Protein AF-A0A3A4PG74-F1 (afdb_monomer)

Solvent-accessible surface area (backbone atoms only — not comparable to full-atom values): 7486 Å² total; per-residue (Å²): 135,56,74,66,58,55,52,50,50,52,52,51,54,52,53,68,66,26,65,67,53,48,50,51,50,58,73,69,52,56,37,49,62,54,17,47,55,47,57,77,36,48,68,58,51,46,64,48,57,80,76,57,60,36,60,64,51,17,54,51,48,69,74,35,56,69,53,49,57,48,18,60,75,50,43,52,65,68,57,51,49,54,32,46,71,76,36,52,70,54,52,53,50,24,59,76,54,35,61,75,77,82,42,61,76,52,50,59,55,53,52,53,49,52,53,56,73,70,55,73,92,76,81,69,77,76,89,79,131

Radius of gyration: 22.4 Å; Cα contacts (8 Å, |Δi|>4): 59; chains: 1; bounding box: 38×73×60 Å

Structure (mmCIF, N/CA/C/O backbone):
data_AF-A0A3A4PG74-F1
#
_entry.id   AF-A0A3A4PG74-F1
#
loop_
_atom_site.group_PDB
_atom_site.id
_atom_site.type_symbol
_atom_site.label_atom_id
_atom_site.label_alt_id
_atom_site.label_comp_id
_atom_site.label_asym_id
_atom_site.label_entity_id
_atom_site.label_seq_id
_atom_site.pdbx_PDB_ins_code
_atom_site.Cartn_x
_atom_site.Cartn_y
_atom_site.Cartn_z
_atom_site.occupancy
_atom_site.B_iso_or_equiv
_atom_site.auth_seq_id
_atom_site.auth_comp_id
_atom_site.auth_asym_id
_atom_site.auth_atom_id
_atom_site.pdbx_PDB_model_num
ATOM 1 N N . MET A 1 1 ? -27.774 -25.454 19.504 1.00 67.44 1 MET A N 1
ATOM 2 C CA . MET A 1 1 ? -26.299 -25.406 19.633 1.00 67.44 1 MET A CA 1
ATOM 3 C C . MET A 1 1 ? -25.922 -25.856 21.032 1.00 67.44 1 MET A C 1
ATOM 5 O O . MET A 1 1 ? -26.576 -25.416 21.970 1.00 67.44 1 MET A O 1
ATOM 9 N N . SER A 1 2 ? -24.939 -26.746 21.179 1.00 92.44 2 SER A N 1
ATOM 10 C CA . SER A 1 2 ? -24.518 -27.246 22.497 1.00 92.44 2 SER A CA 1
ATOM 11 C C . SER A 1 2 ? -23.582 -26.259 23.210 1.00 92.44 2 SER A C 1
ATOM 13 O O . SER A 1 2 ? -22.867 -25.488 22.567 1.00 92.44 2 SER A O 1
ATOM 15 N N . GLU A 1 3 ? -23.548 -26.297 24.546 1.00 90.12 3 GLU A N 1
ATOM 16 C CA . GLU A 1 3 ? -22.646 -25.465 25.364 1.00 90.12 3 GLU A CA 1
ATOM 17 C C . GLU A 1 3 ? -21.168 -25.673 24.983 1.00 90.12 3 GLU A C 1
ATOM 19 O O . GLU A 1 3 ? -20.375 -24.733 24.955 1.00 90.12 3 GLU A O 1
ATOM 24 N N . LEU A 1 4 ? -20.810 -26.902 24.599 1.00 89.50 4 LEU A N 1
ATOM 25 C CA . LEU A 1 4 ? -19.484 -27.255 24.098 1.00 89.50 4 LEU A CA 1
ATOM 26 C C . LEU A 1 4 ? -19.124 -26.484 22.817 1.00 89.50 4 LEU A C 1
ATOM 28 O O . LEU A 1 4 ? -18.044 -25.904 22.747 1.00 89.50 4 LEU A O 1
ATOM 32 N N . GLN A 1 5 ? -20.028 -26.419 21.831 1.00 89.75 5 GLN A N 1
ATOM 33 C CA . GLN A 1 5 ? -19.798 -25.655 20.596 1.00 89.75 5 GLN A CA 1
ATOM 34 C C . GLN A 1 5 ? -19.593 -24.166 20.877 1.00 89.75 5 GLN A C 1
ATOM 36 O O . GLN A 1 5 ? -18.701 -23.550 20.298 1.00 89.75 5 GLN A O 1
ATOM 41 N N . ARG A 1 6 ? -20.372 -23.591 21.801 1.00 91.50 6 ARG A N 1
ATOM 42 C CA . ARG A 1 6 ? -20.244 -22.176 22.169 1.00 91.50 6 ARG A CA 1
ATOM 43 C C . ARG A 1 6 ? -18.888 -21.879 22.812 1.00 91.50 6 ARG A C 1
ATOM 45 O O . ARG A 1 6 ? -18.240 -20.894 22.465 1.00 91.50 6 ARG A O 1
ATOM 52 N N . ARG A 1 7 ? -18.431 -22.749 23.718 1.00 91.44 7 ARG A N 1
ATOM 53 C CA . ARG A 1 7 ? -17.128 -22.620 24.391 1.00 91.44 7 ARG A CA 1
ATOM 54 C C . ARG A 1 7 ? -15.959 -22.809 23.425 1.00 91.44 7 ARG A C 1
ATOM 56 O O . ARG A 1 7 ? -15.015 -22.024 23.474 1.00 91.44 7 ARG A O 1
ATOM 63 N N . LEU A 1 8 ? -16.040 -23.789 22.525 1.00 88.12 8 LEU A N 1
ATOM 64 C CA . LEU A 1 8 ? -15.035 -24.003 21.480 1.00 88.12 8 LEU A CA 1
ATOM 65 C C . LEU A 1 8 ? -14.966 -22.815 20.514 1.00 88.12 8 LEU A C 1
ATOM 67 O O . LEU A 1 8 ? -13.874 -22.329 20.239 1.00 88.12 8 LEU A O 1
ATOM 71 N N . GLY A 1 9 ? -16.113 -22.290 20.076 1.00 90.19 9 GLY A N 1
ATOM 72 C CA . GLY A 1 9 ? -16.175 -21.092 19.236 1.00 90.19 9 GLY A CA 1
ATOM 73 C C . GLY A 1 9 ? -15.571 -19.862 19.918 1.00 90.19 9 GLY A C 1
ATOM 74 O O . GLY A 1 9 ? -14.793 -19.136 19.305 1.00 90.19 9 GLY A O 1
ATOM 75 N N . ALA A 1 10 ? -15.845 -19.660 21.210 1.00 88.38 10 ALA A N 1
ATOM 76 C CA . ALA A 1 10 ? -15.262 -18.560 21.978 1.00 88.38 10 ALA A CA 1
ATOM 77 C C . ALA A 1 10 ? -13.736 -18.691 22.141 1.00 88.38 10 ALA A C 1
ATOM 79 O O . ALA A 1 10 ? -13.019 -17.697 22.036 1.00 88.38 10 ALA A O 1
ATOM 80 N N . ILE A 1 11 ? -13.224 -19.902 22.385 1.00 88.81 11 ILE A N 1
ATOM 81 C CA . ILE A 1 11 ? -11.779 -20.155 22.493 1.00 88.81 11 ILE A CA 1
ATOM 82 C C . ILE A 1 11 ? -11.100 -19.964 21.132 1.00 88.81 11 ILE A C 1
ATOM 84 O O . ILE A 1 11 ? -10.091 -19.267 21.055 1.00 88.81 11 ILE A O 1
ATOM 88 N N . ALA A 1 12 ? -11.679 -20.495 20.054 1.00 86.00 12 ALA A N 1
ATOM 89 C CA . ALA A 1 12 ? -11.183 -20.301 18.693 1.00 86.00 12 ALA A CA 1
ATOM 90 C C . ALA A 1 12 ? -11.161 -18.817 18.300 1.00 86.00 12 ALA A C 1
ATOM 92 O O . ALA A 1 12 ? -10.142 -18.327 17.821 1.00 86.00 12 ALA A O 1
ATOM 93 N N . GLY A 1 13 ? -12.234 -18.073 18.587 1.00 77.81 13 GLY A N 1
ATOM 94 C CA . GLY A 1 13 ? -12.301 -16.633 18.335 1.00 77.81 13 GLY A CA 1
ATOM 95 C C . GLY A 1 13 ? -11.264 -15.834 19.132 1.00 77.81 13 GLY A C 1
ATOM 96 O O . GLY A 1 13 ? -10.666 -14.900 18.599 1.00 77.81 13 GLY A O 1
ATOM 97 N N . LYS A 1 14 ? -10.993 -16.218 20.387 1.00 84.81 14 LYS A N 1
ATOM 98 C CA . LYS A 1 14 ? -9.927 -15.610 21.203 1.00 84.81 14 LYS A CA 1
ATOM 99 C C . LYS A 1 14 ? -8.528 -15.929 20.677 1.00 84.81 14 LYS A C 1
ATOM 101 O O . LYS A 1 14 ? -7.667 -15.059 20.713 1.00 84.81 14 LYS A O 1
ATOM 106 N N . MET A 1 15 ? -8.297 -17.148 20.187 1.00 82.38 15 MET A N 1
ATOM 107 C CA . MET A 1 15 ? -7.018 -17.527 19.579 1.00 82.38 15 MET A CA 1
ATOM 108 C C . MET A 1 15 ? -6.797 -16.817 18.241 1.00 82.38 15 MET A C 1
ATOM 110 O O . MET A 1 15 ? -5.716 -16.285 18.026 1.00 82.38 15 MET A O 1
ATOM 114 N N . ALA A 1 16 ? -7.817 -16.727 17.383 1.00 80.06 16 ALA A N 1
ATOM 115 C CA . ALA A 1 16 ? -7.738 -16.012 16.107 1.00 80.06 16 ALA A CA 1
ATOM 116 C C . ALA A 1 16 ? -7.472 -14.508 16.289 1.00 80.06 16 ALA A C 1
ATOM 118 O O . ALA A 1 16 ? -6.732 -13.920 15.510 1.00 80.06 16 ALA A O 1
ATOM 119 N N . ASN A 1 17 ? -8.012 -13.904 17.354 1.00 79.00 17 ASN A N 1
ATOM 120 C CA . ASN A 1 17 ? -7.749 -12.511 17.733 1.00 79.00 17 ASN A CA 1
ATOM 121 C C . ASN A 1 17 ? -6.529 -12.339 18.656 1.00 79.00 17 ASN A C 1
ATOM 123 O O . ASN A 1 17 ? -6.319 -11.268 19.229 1.00 79.00 17 ASN A O 1
ATOM 127 N N . ASN A 1 18 ? -5.717 -13.382 18.842 1.00 85.69 18 ASN A N 1
ATOM 128 C CA . ASN A 1 18 ? -4.514 -13.273 19.646 1.00 85.69 18 ASN A CA 1
ATOM 129 C C . ASN A 1 18 ? -3.477 -12.429 18.891 1.00 85.69 18 ASN A C 1
ATOM 131 O O . ASN A 1 18 ? -2.992 -12.822 17.831 1.00 85.69 18 ASN A O 1
ATOM 135 N N . LYS A 1 19 ? -3.101 -11.284 19.470 1.00 77.00 19 LYS A N 1
ATOM 136 C CA . LYS A 1 19 ? -2.115 -10.355 1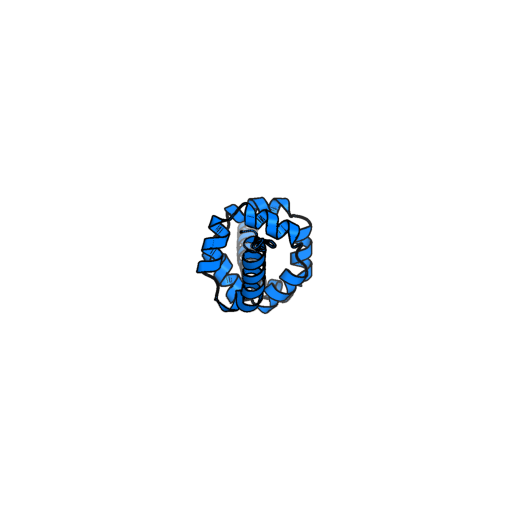8.899 1.00 77.00 19 LYS A CA 1
ATOM 137 C C . LYS A 1 19 ? -0.809 -11.043 18.488 1.00 77.00 19 LYS A C 1
ATOM 139 O O . LYS A 1 19 ? -0.267 -10.703 17.444 1.00 77.00 19 LYS A O 1
ATOM 144 N N . ALA A 1 20 ? -0.307 -12.001 19.268 1.00 78.56 20 ALA A N 1
ATOM 145 C CA . ALA A 1 20 ? 0.920 -12.723 18.939 1.00 78.56 20 ALA A CA 1
ATOM 146 C C . ALA A 1 20 ? 0.725 -13.693 17.764 1.00 78.56 20 ALA A C 1
ATOM 148 O O . ALA A 1 20 ? 1.610 -13.797 16.923 1.00 78.56 20 ALA A O 1
ATOM 149 N N . LEU A 1 21 ? -0.438 -14.348 17.659 1.00 80.38 21 LEU A N 1
ATOM 150 C CA . LEU A 1 21 ? -0.775 -15.190 16.507 1.00 80.38 21 LEU A CA 1
ATOM 151 C C . LEU A 1 21 ? -0.868 -14.345 15.228 1.00 80.38 21 LEU A C 1
ATOM 153 O O . LEU A 1 21 ? -0.234 -14.672 14.230 1.00 80.38 21 LEU A O 1
ATOM 157 N N . ILE A 1 22 ? -1.606 -13.231 15.274 1.00 76.25 22 ILE A N 1
ATOM 158 C CA . ILE A 1 22 ? -1.748 -12.304 14.141 1.00 76.25 22 ILE A CA 1
ATOM 159 C C . ILE A 1 22 ? -0.390 -11.715 13.758 1.00 76.25 22 ILE A C 1
ATOM 161 O O . ILE A 1 22 ? -0.021 -11.741 12.589 1.00 76.25 22 ILE A O 1
ATOM 165 N N . SER A 1 23 ? 0.388 -11.244 14.733 1.00 71.31 23 SER A N 1
ATOM 166 C CA . SER A 1 23 ? 1.733 -10.714 14.499 1.00 71.31 23 SER A CA 1
ATOM 167 C C . SER A 1 23 ? 2.676 -11.775 13.930 1.00 71.31 23 SER A C 1
ATOM 169 O O . SER A 1 23 ? 3.475 -11.463 13.052 1.00 71.31 23 SER A O 1
ATOM 171 N N . GLY A 1 24 ? 2.582 -13.022 14.398 1.00 77.06 24 GLY A N 1
ATOM 172 C CA . GLY A 1 24 ? 3.358 -14.145 13.879 1.00 77.06 24 GLY A CA 1
ATOM 173 C C . GLY A 1 24 ? 2.996 -14.459 12.429 1.00 77.06 24 GLY A C 1
ATOM 174 O O . GLY A 1 24 ? 3.884 -14.566 11.587 1.00 77.06 24 GLY A O 1
ATOM 175 N N . MET A 1 25 ? 1.700 -14.502 12.104 1.00 76.12 25 MET A N 1
ATOM 176 C CA . MET A 1 25 ? 1.227 -14.662 10.726 1.00 76.12 25 MET A CA 1
ATOM 177 C C . MET A 1 25 ? 1.701 -13.508 9.838 1.00 76.12 25 MET A C 1
ATOM 179 O O . MET A 1 25 ? 2.287 -13.755 8.792 1.00 76.12 25 MET A O 1
ATOM 183 N N . MET A 1 26 ? 1.541 -12.257 10.274 1.00 71.25 26 MET A N 1
ATOM 184 C CA . MET A 1 26 ? 2.018 -11.085 9.530 1.00 71.25 26 MET A CA 1
ATOM 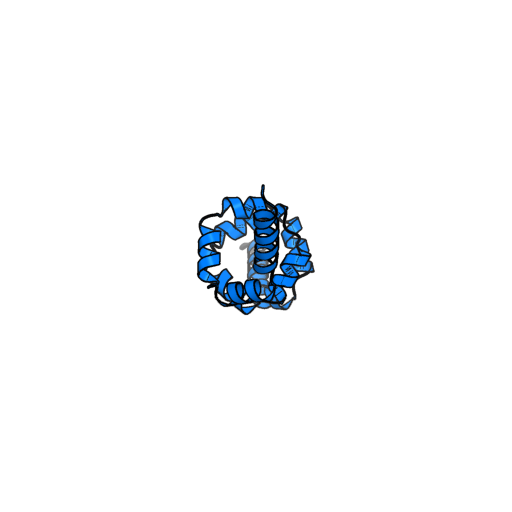185 C C . MET A 1 26 ? 3.535 -11.088 9.321 1.00 71.25 26 MET A C 1
ATOM 187 O O . MET A 1 26 ? 3.991 -10.683 8.258 1.00 71.25 26 MET A O 1
ATOM 191 N N . SER A 1 27 ? 4.316 -11.584 10.287 1.00 74.56 27 SER A N 1
ATOM 192 C CA . SER A 1 27 ? 5.771 -11.722 10.133 1.00 74.56 27 SER A CA 1
ATOM 193 C C . SER A 1 27 ? 6.182 -12.798 9.121 1.00 74.56 27 SER A C 1
ATOM 195 O O . SER A 1 27 ? 7.278 -12.729 8.569 1.00 74.56 27 SER A O 1
ATOM 197 N N . ALA A 1 28 ? 5.305 -13.774 8.866 1.00 79.06 28 ALA A N 1
ATOM 198 C CA . ALA A 1 28 ? 5.528 -14.868 7.923 1.00 79.06 28 ALA A CA 1
ATOM 199 C C . ALA A 1 28 ? 4.923 -14.606 6.531 1.00 79.06 28 ALA A C 1
ATOM 201 O O . ALA A 1 28 ? 5.253 -15.312 5.580 1.00 79.06 28 ALA A O 1
ATOM 202 N N . ILE A 1 29 ? 4.039 -13.613 6.399 1.00 83.38 29 ILE A N 1
ATOM 203 C CA . ILE A 1 29 ? 3.432 -13.241 5.121 1.00 83.38 29 ILE A CA 1
ATOM 204 C C . ILE A 1 29 ? 4.451 -12.466 4.282 1.00 83.38 29 ILE A C 1
ATOM 206 O O . ILE A 1 29 ? 4.922 -11.396 4.671 1.00 83.38 29 ILE A O 1
ATOM 210 N N . ASP A 1 30 ? 4.751 -12.989 3.092 1.00 86.44 30 ASP A N 1
ATOM 211 C CA . ASP A 1 30 ? 5.544 -12.274 2.097 1.00 86.44 30 ASP A CA 1
ATOM 212 C C . ASP A 1 30 ? 4.743 -11.063 1.568 1.00 86.44 30 ASP A C 1
ATOM 214 O O . ASP A 1 30 ? 3.650 -11.243 1.014 1.00 86.44 30 ASP A O 1
ATOM 218 N N . PRO A 1 31 ? 5.272 -9.828 1.680 1.00 87.88 31 PRO A N 1
ATOM 219 C CA . PRO A 1 31 ? 4.636 -8.633 1.128 1.00 87.88 31 PRO A CA 1
ATOM 220 C C . PRO A 1 31 ? 4.295 -8.739 -0.369 1.00 87.88 31 PRO A C 1
ATOM 222 O O . PRO A 1 31 ? 3.363 -8.080 -0.831 1.00 87.88 31 PRO A O 1
ATOM 225 N N . LYS A 1 32 ? 5.027 -9.557 -1.138 1.00 89.12 32 LYS A N 1
ATOM 226 C CA . LYS A 1 32 ? 4.754 -9.805 -2.560 1.00 89.12 32 LYS A CA 1
ATOM 227 C C . LYS A 1 32 ? 3.441 -10.550 -2.770 1.00 89.12 32 LYS A C 1
ATOM 229 O O . LYS A 1 32 ? 2.670 -10.156 -3.635 1.00 89.12 32 LYS A O 1
ATOM 234 N N . VAL A 1 33 ? 3.155 -11.561 -1.951 1.00 89.19 33 VAL A N 1
ATOM 235 C CA . VAL A 1 33 ? 1.906 -12.339 -2.035 1.00 89.19 33 VAL A CA 1
ATOM 236 C C . VAL A 1 33 ? 0.702 -11.445 -1.741 1.00 89.19 33 VAL A C 1
ATOM 238 O O . VAL A 1 33 ? -0.319 -11.519 -2.420 1.00 89.19 33 VAL A O 1
ATOM 241 N N . VAL A 1 34 ? 0.836 -10.536 -0.770 1.00 87.50 34 VAL A N 1
ATOM 242 C CA . VAL A 1 34 ? -0.204 -9.536 -0.486 1.00 87.50 34 VAL A CA 1
ATOM 243 C C . VAL A 1 34 ? -0.392 -8.597 -1.674 1.00 87.50 34 VAL A C 1
ATOM 245 O O . VAL A 1 34 ? -1.524 -8.334 -2.071 1.00 87.50 34 VAL A O 1
ATOM 248 N N . ALA A 1 35 ? 0.698 -8.111 -2.268 1.00 88.81 35 ALA A N 1
ATOM 249 C CA . ALA A 1 35 ? 0.621 -7.242 -3.436 1.00 88.81 35 ALA A CA 1
ATOM 250 C C . ALA A 1 35 ? -0.021 -7.939 -4.648 1.00 88.81 35 ALA A C 1
ATOM 252 O O . ALA A 1 35 ? -0.825 -7.320 -5.336 1.00 88.81 35 ALA A O 1
ATOM 253 N N . GLU A 1 36 ? 0.284 -9.216 -4.886 1.00 90.44 36 GLU A N 1
ATOM 254 C CA . GLU A 1 36 ? -0.346 -10.030 -5.934 1.00 90.44 36 GLU A CA 1
ATOM 255 C C . GLU A 1 36 ? -1.854 -10.150 -5.701 1.00 90.44 36 GLU A C 1
ATOM 257 O O . GLU A 1 36 ? -2.638 -9.812 -6.584 1.00 90.44 36 GLU A O 1
ATOM 262 N N . ALA A 1 37 ? -2.273 -10.483 -4.477 1.00 88.44 37 ALA A N 1
ATOM 263 C CA . ALA A 1 37 ? -3.689 -10.523 -4.124 1.00 88.44 37 ALA A CA 1
ATOM 264 C C . ALA A 1 37 ? -4.381 -9.161 -4.330 1.00 88.44 37 ALA A C 1
ATOM 266 O O . ALA A 1 37 ? -5.498 -9.105 -4.844 1.00 88.44 37 ALA A O 1
ATOM 267 N N . VAL A 1 38 ? -3.725 -8.049 -3.983 1.00 88.25 38 VAL A N 1
ATOM 268 C CA . VAL A 1 38 ? -4.245 -6.695 -4.249 1.00 88.25 38 VAL A CA 1
ATOM 269 C C . VAL A 1 38 ? -4.351 -6.429 -5.753 1.00 88.25 38 VAL A C 1
ATOM 271 O O . VAL A 1 38 ? -5.365 -5.902 -6.216 1.00 88.25 38 VAL A O 1
ATOM 274 N N . ASN A 1 39 ? -3.340 -6.817 -6.529 1.00 90.88 39 ASN A N 1
ATOM 275 C CA . ASN A 1 39 ? -3.330 -6.653 -7.979 1.00 90.88 39 ASN A CA 1
ATOM 276 C C . ASN A 1 39 ? -4.421 -7.475 -8.662 1.00 90.88 39 ASN A C 1
ATOM 278 O O . ASN A 1 39 ? -4.950 -7.028 -9.675 1.00 90.88 39 ASN A O 1
ATOM 282 N N . ASP A 1 40 ? -4.791 -8.634 -8.136 1.00 92.69 40 ASP A N 1
ATOM 283 C CA . ASP A 1 40 ? -5.879 -9.442 -8.694 1.00 92.69 40 ASP A CA 1
ATOM 284 C C . ASP A 1 40 ? -7.264 -8.886 -8.326 1.00 92.69 40 ASP A C 1
ATOM 286 O O . ASP A 1 40 ? -8.257 -9.183 -8.986 1.00 92.69 40 ASP A O 1
ATOM 290 N N . ASN A 1 41 ? -7.333 -8.001 -7.325 1.00 88.12 41 ASN A N 1
ATOM 291 C CA . ASN A 1 41 ? -8.572 -7.465 -6.757 1.00 88.12 41 ASN A CA 1
ATOM 292 C C . ASN A 1 41 ? -8.645 -5.926 -6.835 1.00 88.12 41 ASN A C 1
ATOM 294 O O . ASN A 1 41 ? -9.086 -5.248 -5.904 1.00 88.12 41 ASN A O 1
ATOM 298 N N . LYS A 1 42 ? -8.229 -5.349 -7.967 1.00 84.62 42 LYS A N 1
ATOM 299 C CA . LYS A 1 42 ? -8.119 -3.887 -8.168 1.00 84.62 42 LYS A CA 1
ATOM 300 C C . LYS A 1 42 ? -9.423 -3.129 -7.897 1.00 84.62 42 LYS A C 1
ATOM 302 O O . LYS A 1 42 ? -9.396 -2.045 -7.320 1.00 84.62 42 LYS A O 1
ATOM 307 N N . ASP A 1 43 ? -10.563 -3.684 -8.302 1.00 84.94 43 ASP A N 1
ATOM 308 C CA . ASP A 1 43 ? -11.862 -3.028 -8.117 1.00 84.94 43 ASP A CA 1
ATOM 309 C C . ASP A 1 43 ? -12.308 -3.034 -6.650 1.00 84.94 43 ASP A C 1
ATOM 311 O O . ASP A 1 43 ? -12.843 -2.033 -6.166 1.00 84.9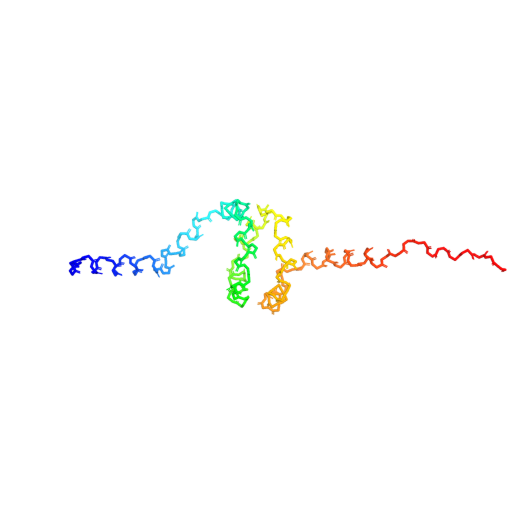4 43 ASP A O 1
ATOM 315 N N . LEU A 1 44 ? -12.000 -4.111 -5.915 1.00 81.31 44 LEU A N 1
ATOM 316 C CA . LEU A 1 44 ? -12.202 -4.173 -4.469 1.00 81.31 44 LEU A CA 1
ATOM 317 C C . LEU A 1 44 ? -11.380 -3.085 -3.774 1.00 81.31 44 LEU A C 1
ATOM 319 O O . LEU A 1 44 ? -11.904 -2.388 -2.909 1.00 81.31 44 LEU A O 1
ATOM 323 N N . LEU A 1 45 ? -10.122 -2.888 -4.180 1.00 80.19 45 LEU A N 1
ATOM 324 C CA . LEU A 1 45 ? -9.276 -1.833 -3.623 1.00 80.19 45 LEU A CA 1
ATOM 325 C C . LEU A 1 45 ? -9.880 -0.438 -3.846 1.00 80.19 45 LEU A C 1
ATOM 327 O O . LEU A 1 45 ? -9.956 0.355 -2.907 1.00 80.19 45 LEU A O 1
ATOM 331 N N . ILE A 1 46 ? -10.341 -0.151 -5.069 1.00 78.69 46 ILE A N 1
ATOM 332 C CA . ILE A 1 46 ? -10.957 1.138 -5.420 1.00 78.69 46 ILE A CA 1
ATOM 333 C C . ILE A 1 46 ? -12.174 1.426 -4.534 1.00 78.69 46 ILE A C 1
ATOM 335 O O . ILE A 1 46 ? -12.326 2.560 -4.077 1.00 78.69 46 ILE A O 1
ATOM 339 N N . GLY A 1 47 ? -13.027 0.422 -4.305 1.00 80.12 47 GLY A N 1
ATOM 340 C CA . GLY A 1 47 ? -14.231 0.554 -3.483 1.00 80.12 47 GLY A CA 1
ATOM 341 C C . GLY A 1 47 ? -13.961 0.550 -1.978 1.00 80.12 47 GLY A C 1
ATOM 342 O O . GLY A 1 47 ? -14.672 1.208 -1.233 1.00 80.12 47 GLY A O 1
ATOM 343 N N . THR A 1 48 ? -12.930 -0.156 -1.513 1.00 81.06 48 THR A N 1
ATOM 344 C CA . THR A 1 48 ? -12.647 -0.281 -0.073 1.00 81.06 48 THR A CA 1
ATOM 345 C C . THR A 1 48 ? -11.939 0.956 0.473 1.00 81.06 48 THR A C 1
ATOM 347 O O . THR A 1 48 ? -12.172 1.323 1.621 1.00 81.06 48 THR A O 1
ATOM 350 N N . MET A 1 49 ? -11.134 1.650 -0.344 1.00 82.00 49 MET A N 1
ATOM 351 C CA . MET A 1 49 ? -10.430 2.873 0.071 1.00 82.00 49 MET A CA 1
ATOM 352 C C . MET A 1 49 ? -11.357 3.952 0.649 1.00 82.00 49 MET A C 1
ATOM 354 O O . MET A 1 49 ? -10.941 4.666 1.555 1.00 82.00 49 MET A O 1
ATOM 358 N N . SER A 1 50 ? -12.608 4.051 0.191 1.00 79.69 50 SER A N 1
ATOM 359 C CA . SER A 1 50 ? -13.565 5.033 0.717 1.00 79.69 50 SER A CA 1
ATOM 360 C C . SER A 1 50 ? -14.054 4.736 2.139 1.00 79.69 50 SER A C 1
ATOM 362 O O . SER A 1 50 ? -14.673 5.600 2.753 1.00 79.69 50 SER A O 1
ATOM 364 N N . TYR A 1 51 ? -13.806 3.529 2.652 1.00 84.56 51 TYR A N 1
ATOM 365 C CA . TYR A 1 51 ? -14.229 3.084 3.984 1.00 84.56 51 TYR A CA 1
ATOM 366 C C . TYR A 1 51 ? -13.069 2.962 4.976 1.00 84.56 51 TYR A C 1
ATOM 368 O O . TYR A 1 51 ? -13.292 2.614 6.134 1.00 84.56 51 TYR A O 1
ATOM 376 N N . LEU A 1 52 ? -11.834 3.204 4.533 1.00 85.25 52 LEU A N 1
ATOM 377 C CA . LEU A 1 52 ? -10.665 3.127 5.398 1.00 85.25 52 LEU A CA 1
ATOM 378 C C . LEU A 1 52 ? -10.522 4.404 6.224 1.00 85.25 52 LEU A C 1
ATOM 380 O O . LEU A 1 52 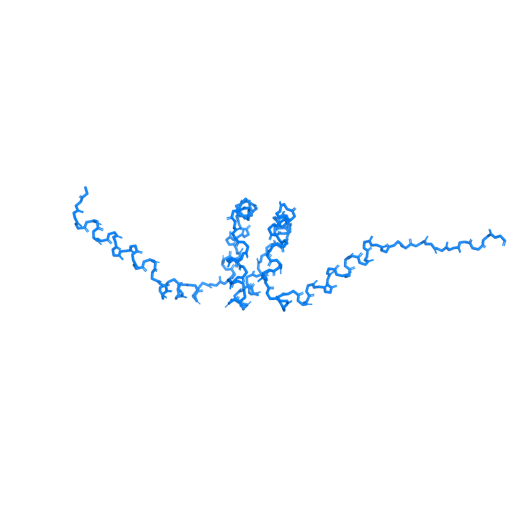? -10.678 5.513 5.713 1.00 85.25 52 LEU A O 1
ATOM 384 N N . ASP A 1 53 ? -10.155 4.230 7.489 1.00 89.44 53 ASP A N 1
ATOM 385 C CA . ASP A 1 53 ? -9.714 5.329 8.336 1.00 89.44 53 ASP A CA 1
ATOM 386 C C . ASP A 1 53 ? -8.252 5.688 7.985 1.00 89.44 53 ASP A C 1
ATOM 388 O O . ASP A 1 53 ? -7.367 4.822 8.074 1.00 89.44 53 ASP A O 1
ATOM 392 N N . PRO A 1 54 ? -7.979 6.930 7.549 1.00 88.62 54 PRO A N 1
ATOM 393 C CA . PRO A 1 54 ? -6.642 7.345 7.143 1.00 88.62 54 PRO A CA 1
ATOM 394 C C . PRO A 1 54 ? -5.643 7.410 8.309 1.00 88.62 54 PRO A C 1
ATOM 396 O O . PRO A 1 54 ? -4.463 7.148 8.084 1.00 88.62 54 PRO A O 1
ATOM 399 N N . GLU A 1 55 ? -6.079 7.700 9.539 1.00 90.00 55 GLU A N 1
ATOM 400 C CA . GLU A 1 55 ? -5.198 7.782 10.713 1.00 90.00 55 GLU A CA 1
ATOM 401 C C . GLU A 1 55 ? -4.711 6.389 11.120 1.00 90.00 55 GLU A C 1
ATOM 403 O O . GLU A 1 55 ? -3.515 6.165 11.328 1.00 90.00 55 GLU A O 1
ATOM 408 N N . ILE A 1 56 ? -5.629 5.417 11.151 1.00 87.06 56 ILE A N 1
ATOM 409 C CA . ILE A 1 56 ? -5.289 4.017 11.436 1.00 87.06 56 ILE A CA 1
ATOM 410 C C . ILE A 1 56 ? -4.305 3.493 10.386 1.00 87.06 56 ILE A C 1
ATOM 412 O O . ILE A 1 56 ? -3.299 2.863 10.730 1.00 87.06 56 ILE A O 1
ATOM 416 N N . LEU A 1 57 ? -4.567 3.761 9.102 1.00 85.38 57 LEU A N 1
ATOM 417 C CA . LEU A 1 57 ? -3.688 3.301 8.032 1.00 85.38 57 LEU A CA 1
ATOM 418 C C . LEU A 1 57 ? -2.303 3.959 8.101 1.00 85.38 57 LEU A C 1
ATOM 420 O O . LEU A 1 57 ? -1.300 3.268 7.913 1.00 85.38 57 LEU A O 1
ATOM 424 N N . ALA A 1 58 ? -2.230 5.257 8.408 1.00 87.38 58 ALA A N 1
ATOM 425 C CA . ALA A 1 58 ? -0.964 5.954 8.606 1.00 87.38 58 ALA A CA 1
ATOM 426 C C . ALA A 1 58 ? -0.138 5.322 9.738 1.00 87.38 58 ALA A C 1
ATOM 428 O O . ALA A 1 58 ? 1.045 5.033 9.548 1.00 87.38 58 ALA A O 1
ATOM 429 N N . GLY A 1 59 ? -0.769 5.004 10.874 1.00 86.56 59 GLY A N 1
ATOM 430 C CA . GLY A 1 59 ? -0.109 4.314 11.986 1.00 86.56 59 GLY A CA 1
ATOM 431 C C . GLY A 1 59 ? 0.481 2.956 11.587 1.00 86.56 59 GLY A C 1
ATOM 432 O O . GLY A 1 59 ? 1.601 2.617 11.985 1.00 86.56 59 GLY A O 1
ATOM 433 N N . ILE A 1 60 ? -0.225 2.197 10.741 1.00 83.19 60 ILE A N 1
ATOM 434 C CA . ILE A 1 60 ? 0.271 0.926 10.191 1.00 83.19 60 ILE A CA 1
ATOM 435 C C . ILE A 1 60 ? 1.465 1.161 9.259 1.00 83.19 60 ILE A C 1
ATOM 437 O O . ILE A 1 60 ? 2.462 0.448 9.380 1.00 83.19 60 ILE A O 1
ATOM 441 N N . ILE A 1 61 ? 1.389 2.140 8.351 1.00 85.88 61 ILE A N 1
ATOM 442 C CA . ILE A 1 61 ? 2.481 2.477 7.421 1.00 85.88 61 ILE A CA 1
ATOM 443 C C . ILE A 1 61 ? 3.748 2.842 8.195 1.00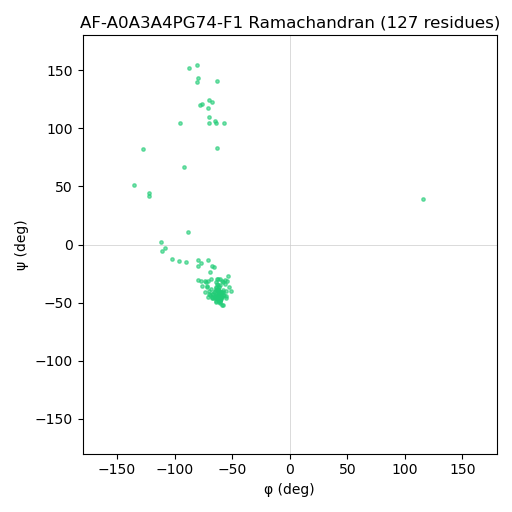 85.88 61 ILE A C 1
ATOM 445 O O . ILE A 1 61 ? 4.800 2.244 7.957 1.00 85.88 61 ILE A O 1
ATOM 449 N N . ASN A 1 62 ? 3.634 3.769 9.147 1.00 86.88 62 ASN A N 1
ATOM 450 C CA . ASN A 1 62 ? 4.767 4.267 9.926 1.00 86.88 62 ASN A CA 1
ATOM 451 C C . ASN A 1 62 ? 5.410 3.147 10.766 1.00 86.88 62 ASN A C 1
ATOM 453 O O . ASN A 1 62 ? 6.628 3.099 10.912 1.00 86.88 62 ASN A O 1
ATOM 457 N N . SER A 1 63 ? 4.610 2.197 11.262 1.00 87.06 63 SER A N 1
ATOM 458 C CA . SER A 1 63 ? 5.105 1.071 12.069 1.00 87.06 63 SER A CA 1
ATOM 459 C C . SER A 1 63 ? 5.718 -0.071 11.245 1.00 87.06 63 SER A C 1
ATOM 461 O O . SER A 1 63 ? 6.359 -0.949 11.817 1.00 87.06 63 SER A O 1
ATOM 463 N N . ASN A 1 64 ? 5.516 -0.103 9.920 1.00 84.06 64 ASN A N 1
ATOM 464 C CA . ASN A 1 64 ? 5.910 -1.230 9.061 1.00 84.06 64 ASN A CA 1
ATOM 465 C C . ASN A 1 64 ? 6.613 -0.794 7.753 1.00 84.06 64 ASN A C 1
ATOM 467 O O . ASN A 1 64 ? 6.235 -1.250 6.666 1.00 84.06 64 ASN A O 1
ATOM 471 N N . PRO A 1 65 ? 7.655 0.056 7.808 1.00 82.50 65 PRO A N 1
ATOM 472 C CA . PRO A 1 65 ? 8.246 0.664 6.614 1.00 82.50 65 PRO A CA 1
ATOM 473 C C . PRO A 1 65 ? 8.852 -0.359 5.639 1.00 82.50 65 PRO A C 1
ATOM 475 O O . PRO A 1 65 ? 8.657 -0.246 4.428 1.00 82.50 65 PRO A O 1
ATOM 478 N N . ASP A 1 66 ? 9.529 -1.398 6.137 1.00 85.31 66 ASP A N 1
ATOM 479 C CA . ASP A 1 66 ? 10.162 -2.418 5.287 1.00 85.31 66 ASP A CA 1
ATOM 480 C C . ASP A 1 66 ? 9.145 -3.318 4.580 1.00 85.31 66 ASP A C 1
ATOM 482 O O . ASP A 1 66 ? 9.311 -3.651 3.400 1.00 85.31 66 ASP A O 1
ATOM 486 N N . PHE A 1 67 ? 8.080 -3.699 5.292 1.00 85.25 67 PHE A N 1
ATOM 487 C CA . PHE A 1 67 ? 6.966 -4.460 4.729 1.00 85.25 67 PHE A CA 1
ATOM 488 C C . PHE A 1 67 ? 6.314 -3.659 3.601 1.00 85.25 67 PHE A C 1
ATOM 490 O O . PHE A 1 67 ? 6.197 -4.148 2.475 1.00 85.25 67 PHE A O 1
ATOM 497 N N . MET A 1 68 ? 5.987 -2.392 3.874 1.00 85.38 68 MET A N 1
ATOM 498 C CA . MET A 1 68 ? 5.380 -1.502 2.889 1.00 85.38 68 MET A CA 1
ATOM 499 C C . MET A 1 68 ? 6.296 -1.280 1.682 1.00 85.38 68 MET A C 1
ATOM 501 O O . MET A 1 68 ? 5.836 -1.357 0.545 1.00 85.38 68 MET A O 1
ATOM 505 N N . ALA A 1 69 ? 7.602 -1.090 1.887 1.00 85.00 69 ALA A N 1
ATOM 506 C CA . ALA A 1 69 ? 8.557 -0.924 0.794 1.00 85.00 69 ALA A CA 1
ATOM 507 C C . ALA A 1 69 ? 8.643 -2.162 -0.116 1.00 85.00 69 ALA A C 1
ATOM 509 O O . ALA A 1 69 ? 8.785 -2.031 -1.332 1.00 85.00 69 ALA A O 1
ATOM 510 N N . LYS A 1 70 ? 8.574 -3.375 0.444 1.00 88.25 70 LYS A N 1
ATOM 511 C CA . LYS A 1 70 ? 8.542 -4.623 -0.339 1.00 88.25 70 LYS A CA 1
ATOM 512 C C . LYS A 1 70 ? 7.217 -4.792 -1.084 1.00 88.25 70 LYS A C 1
ATOM 514 O O . LYS A 1 70 ? 7.244 -5.116 -2.270 1.00 88.25 70 LYS A O 1
ATOM 519 N N . MET A 1 71 ? 6.094 -4.500 -0.429 1.00 87.25 71 MET A N 1
ATOM 520 C CA . MET A 1 71 ? 4.764 -4.563 -1.040 1.00 87.25 71 MET A CA 1
ATOM 521 C C . MET A 1 71 ? 4.649 -3.588 -2.219 1.00 87.25 71 MET A C 1
ATOM 523 O O . MET A 1 71 ? 4.290 -3.994 -3.320 1.00 87.25 71 MET A O 1
ATOM 527 N N . MET A 1 72 ? 5.045 -2.323 -2.033 1.00 86.25 72 MET A N 1
ATOM 528 C CA . MET A 1 72 ? 4.959 -1.282 -3.067 1.00 86.25 72 MET A CA 1
ATOM 529 C C . MET A 1 72 ? 5.728 -1.616 -4.349 1.00 86.25 72 MET A C 1
ATOM 531 O O . MET A 1 72 ? 5.289 -1.229 -5.426 1.00 86.25 72 MET A O 1
ATOM 535 N N . ARG A 1 73 ? 6.843 -2.357 -4.266 1.00 89.38 73 ARG A N 1
ATOM 536 C CA . ARG A 1 73 ? 7.593 -2.804 -5.458 1.00 89.38 73 ARG A CA 1
ATOM 537 C C . ARG A 1 73 ? 6.813 -3.786 -6.333 1.00 89.38 73 ARG A C 1
ATOM 539 O O . ARG A 1 73 ? 7.180 -3.972 -7.487 1.00 89.38 73 ARG A O 1
ATOM 546 N N . SER A 1 74 ? 5.786 -4.415 -5.774 1.00 91.56 74 SER A N 1
ATOM 547 C CA . SER A 1 74 ? 5.010 -5.471 -6.421 1.00 91.56 74 SER A CA 1
ATOM 548 C C . SER A 1 74 ? 3.583 -5.029 -6.761 1.00 91.56 74 SER A C 1
ATOM 550 O O . SER A 1 74 ? 2.859 -5.787 -7.396 1.00 91.56 74 SER A O 1
ATOM 552 N N . LEU A 1 75 ? 3.162 -3.824 -6.360 1.00 90.06 75 LEU A N 1
ATOM 553 C CA . LEU A 1 75 ? 1.833 -3.289 -6.667 1.00 90.06 75 LEU A CA 1
ATOM 554 C C . LEU A 1 75 ? 1.760 -2.724 -8.093 1.00 90.06 75 LEU A C 1
ATOM 556 O O . LEU A 1 75 ? 2.684 -2.065 -8.570 1.00 90.06 75 LEU A O 1
ATOM 560 N N . ASP A 1 76 ? 0.617 -2.915 -8.747 1.00 91.81 76 ASP A N 1
ATOM 561 C CA . ASP A 1 76 ? 0.290 -2.292 -10.027 1.00 91.81 76 ASP A CA 1
ATOM 562 C C . ASP A 1 76 ? 0.064 -0.784 -9.843 1.00 91.81 76 ASP A C 1
ATOM 564 O O . ASP A 1 76 ? -0.981 -0.325 -9.369 1.00 91.81 76 ASP A O 1
ATOM 568 N N . ALA A 1 77 ? 1.050 0.005 -10.267 1.00 89.44 77 ALA A N 1
ATOM 569 C CA . ALA A 1 77 ? 1.029 1.455 -10.136 1.00 89.44 77 ALA A CA 1
ATOM 570 C C . ALA A 1 77 ? -0.179 2.123 -10.825 1.00 89.44 77 ALA A C 1
ATOM 572 O O . ALA A 1 77 ? -0.662 3.145 -10.335 1.00 89.44 77 ALA A O 1
ATOM 573 N N . ALA A 1 78 ? -0.691 1.573 -11.932 1.00 89.94 78 ALA A N 1
ATOM 574 C CA . ALA A 1 78 ? -1.828 2.156 -12.646 1.00 89.94 78 ALA A CA 1
ATOM 575 C C . ALA A 1 78 ? -3.140 1.941 -11.878 1.00 89.94 78 ALA A C 1
ATOM 577 O O . ALA A 1 78 ? -3.957 2.861 -11.764 1.00 89.94 78 ALA A O 1
ATOM 578 N N . ALA A 1 79 ? -3.317 0.749 -11.305 1.00 87.38 79 ALA A N 1
ATOM 579 C CA . ALA A 1 79 ? -4.462 0.426 -10.460 1.00 87.38 79 ALA A CA 1
ATOM 580 C C . ALA A 1 79 ? -4.502 1.312 -9.206 1.00 87.38 79 ALA A C 1
ATOM 582 O O . ALA A 1 79 ? -5.530 1.929 -8.911 1.00 87.38 79 ALA A O 1
ATOM 583 N N . ILE A 1 80 ? -3.358 1.442 -8.524 1.00 87.81 80 ILE A N 1
ATOM 584 C CA . ILE A 1 80 ? -3.210 2.302 -7.344 1.00 87.81 80 ILE A CA 1
ATOM 585 C C . ILE A 1 80 ? -3.496 3.763 -7.698 1.00 87.81 80 ILE A C 1
ATOM 587 O O . ILE A 1 80 ? -4.292 4.409 -7.019 1.00 87.81 80 ILE A O 1
ATOM 591 N N . ALA A 1 81 ? -2.934 4.281 -8.794 1.00 88.69 81 ALA A N 1
ATOM 592 C CA . ALA A 1 81 ? -3.182 5.657 -9.221 1.00 88.69 81 ALA A CA 1
ATOM 593 C C . ALA A 1 81 ? -4.672 5.920 -9.507 1.00 88.69 81 ALA A C 1
ATOM 595 O O . ALA A 1 81 ? -5.205 6.958 -9.114 1.00 88.69 81 ALA A O 1
ATOM 596 N N . LYS A 1 82 ? -5.374 4.972 -10.142 1.00 89.50 82 LYS A N 1
ATOM 597 C CA . LYS A 1 82 ? -6.823 5.071 -10.378 1.00 89.50 82 LYS A CA 1
ATOM 598 C C . LYS A 1 82 ? -7.610 5.113 -9.065 1.00 89.50 82 LYS A C 1
ATOM 600 O O . LYS A 1 82 ? -8.530 5.922 -8.946 1.00 89.50 82 LYS A O 1
ATOM 605 N N . ALA A 1 83 ? -7.249 4.275 -8.093 1.00 87.69 83 ALA A N 1
ATOM 606 C CA . ALA A 1 83 ? -7.876 4.261 -6.774 1.00 87.69 83 ALA A CA 1
ATOM 607 C C . ALA A 1 83 ? -7.633 5.577 -6.017 1.00 87.69 83 ALA A C 1
ATOM 609 O O . ALA A 1 83 ? -8.585 6.181 -5.525 1.00 87.69 83 ALA A O 1
ATOM 610 N N . MET A 1 84 ? -6.395 6.079 -6.012 1.00 89.31 84 MET A N 1
ATOM 611 C CA . MET A 1 84 ? -6.035 7.355 -5.385 1.00 89.31 84 MET A CA 1
ATOM 612 C C . MET A 1 84 ? -6.784 8.538 -6.006 1.00 89.31 84 MET A C 1
ATOM 614 O O . MET A 1 84 ? -7.355 9.354 -5.287 1.00 89.31 84 MET A O 1
ATOM 618 N N . ASN A 1 85 ? -6.853 8.607 -7.339 1.00 89.56 85 ASN A N 1
ATOM 619 C CA . ASN A 1 85 ? -7.546 9.689 -8.045 1.00 89.56 85 ASN A CA 1
ATOM 620 C C . ASN A 1 85 ? -9.048 9.739 -7.739 1.00 89.56 85 ASN A C 1
ATOM 622 O O . ASN A 1 85 ? -9.636 10.817 -7.772 1.00 89.56 85 ASN A O 1
ATOM 626 N N . LYS A 1 86 ? -9.672 8.594 -7.436 1.00 91.69 86 LYS A N 1
ATOM 627 C CA . LYS A 1 86 ? -11.079 8.523 -7.014 1.00 91.69 86 LYS A CA 1
ATOM 628 C C . LYS A 1 86 ? -11.292 8.870 -5.538 1.00 91.69 86 LYS A C 1
ATOM 630 O O . LYS A 1 86 ? -12.410 9.198 -5.162 1.00 91.69 86 LYS A O 1
ATOM 635 N N . ASN A 1 87 ? -10.242 8.819 -4.721 1.00 88.62 87 ASN A N 1
ATOM 636 C CA . ASN A 1 87 ? -10.309 8.950 -3.266 1.00 88.62 87 ASN A CA 1
ATOM 637 C C . ASN A 1 87 ? -9.430 10.112 -2.760 1.00 88.62 87 ASN A C 1
ATOM 639 O O . ASN A 1 87 ? -8.706 9.976 -1.778 1.00 88.62 87 ASN A O 1
ATOM 643 N N . GLN A 1 88 ? -9.477 11.272 -3.425 1.00 89.75 88 GLN A N 1
ATOM 644 C CA . GLN A 1 88 ? -8.558 12.392 -3.156 1.00 89.75 88 GLN A CA 1
ATOM 645 C C . GLN A 1 88 ? -8.576 12.874 -1.700 1.00 89.75 88 GLN A C 1
ATOM 647 O O . GLN A 1 88 ? -7.515 13.067 -1.117 1.00 89.75 88 GLN A O 1
ATOM 652 N N . ARG A 1 89 ? -9.762 13.007 -1.086 1.00 90.19 89 ARG A N 1
ATOM 653 C CA . ARG A 1 89 ? -9.884 13.424 0.322 1.00 90.19 89 ARG A CA 1
ATOM 654 C C . ARG A 1 89 ? -9.170 12.458 1.268 1.00 90.19 89 ARG A C 1
ATOM 656 O O . ARG A 1 89 ? -8.440 12.900 2.146 1.00 90.19 89 ARG A O 1
ATOM 663 N N . PHE A 1 90 ? -9.356 11.155 1.061 1.00 90.06 90 PHE A N 1
ATOM 664 C CA . PHE A 1 90 ? -8.666 10.122 1.831 1.00 90.06 90 PHE A CA 1
ATOM 665 C C . PHE A 1 90 ? -7.146 10.238 1.670 1.00 90.06 90 PHE A C 1
ATOM 667 O O . PHE A 1 90 ? -6.423 10.201 2.659 1.00 90.06 90 PHE A O 1
ATOM 674 N N . VAL A 1 91 ? -6.659 10.445 0.441 1.00 90.56 91 VAL A N 1
ATOM 675 C CA . VAL A 1 91 ? -5.223 10.619 0.168 1.00 90.56 91 VAL A CA 1
ATOM 676 C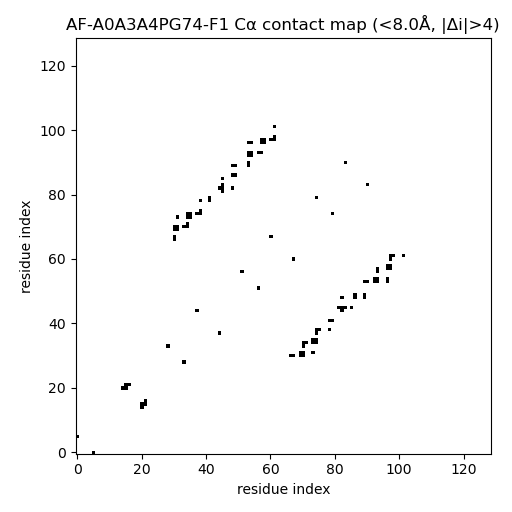 C . VAL A 1 91 ? -4.659 11.848 0.886 1.00 90.56 91 VAL A C 1
ATOM 678 O O . VAL A 1 91 ? -3.580 11.754 1.462 1.00 90.56 91 VAL A O 1
ATOM 681 N N . THR A 1 92 ? -5.377 12.976 0.898 1.00 91.69 92 THR A N 1
ATOM 682 C CA . THR A 1 92 ? -4.965 14.176 1.646 1.00 91.69 92 THR A CA 1
ATOM 683 C C . THR A 1 92 ? -4.810 13.875 3.133 1.00 91.69 92 THR A C 1
ATOM 685 O O . THR A 1 92 ? -3.741 14.108 3.687 1.00 91.69 92 THR A O 1
ATOM 688 N N . GLN A 1 93 ? -5.833 13.281 3.750 1.00 93.12 93 GLN A N 1
ATOM 689 C CA . GLN A 1 93 ? -5.806 12.950 5.176 1.00 93.12 93 GLN A CA 1
ATOM 690 C C . GLN A 1 93 ? -4.722 11.920 5.506 1.00 93.12 93 GLN A C 1
ATOM 692 O O . GLN A 1 93 ? -4.085 12.000 6.549 1.00 93.12 93 GLN A O 1
ATOM 697 N N . LEU A 1 94 ? -4.477 10.956 4.617 1.00 90.88 94 LEU A N 1
ATOM 698 C CA . LEU A 1 94 ? -3.400 9.993 4.799 1.00 90.88 94 LEU A CA 1
ATOM 699 C C . LEU A 1 94 ? -2.038 10.697 4.829 1.00 90.88 94 LEU A C 1
ATOM 701 O O . LEU A 1 94 ? -1.251 10.443 5.734 1.00 90.88 94 LEU A O 1
ATOM 705 N N . ILE A 1 95 ? -1.779 11.606 3.880 1.00 90.44 95 ILE A N 1
ATOM 706 C CA . ILE A 1 95 ? -0.523 12.369 3.815 1.00 90.44 95 ILE A CA 1
ATOM 707 C C . ILE A 1 95 ? -0.323 13.215 5.079 1.00 90.44 95 ILE A C 1
ATOM 709 O O . ILE A 1 95 ? 0.791 13.260 5.593 1.00 90.44 95 ILE A O 1
ATOM 713 N N . GLU A 1 96 ? -1.384 13.843 5.591 1.00 91.88 96 GLU A N 1
ATOM 714 C CA . GLU A 1 96 ? -1.351 14.640 6.828 1.00 91.88 96 GLU A CA 1
ATOM 715 C C . GLU A 1 96 ? -0.947 13.819 8.064 1.00 91.88 96 GLU A C 1
ATOM 717 O O . GLU A 1 96 ? -0.346 14.367 8.985 1.00 91.88 96 GLU A O 1
ATOM 722 N N . ASN A 1 97 ? -1.248 12.516 8.076 1.00 92.19 97 ASN A N 1
ATOM 723 C CA . ASN A 1 97 ? -1.036 11.638 9.230 1.00 92.19 97 ASN A CA 1
ATOM 724 C C . ASN A 1 97 ? 0.199 10.726 9.116 1.00 92.19 97 ASN A C 1
ATOM 726 O O . ASN A 1 97 ? 0.604 10.096 10.093 1.00 92.19 97 ASN A O 1
ATOM 730 N N . THR A 1 98 ? 0.805 10.615 7.935 1.00 89.06 98 THR A N 1
ATOM 731 C CA . THR A 1 98 ? 2.034 9.828 7.726 1.00 89.06 98 THR A CA 1
ATOM 732 C C . THR A 1 98 ? 3.300 10.634 8.003 1.00 89.06 98 THR A C 1
ATOM 734 O O . THR A 1 98 ? 3.336 11.843 7.781 1.00 89.06 98 THR A O 1
ATOM 737 N N . ASP A 1 99 ? 4.379 9.955 8.403 1.00 88.44 99 ASP A N 1
ATOM 738 C CA . ASP A 1 99 ? 5.657 10.628 8.647 1.00 88.44 99 ASP A CA 1
ATOM 739 C C . ASP A 1 99 ? 6.222 11.264 7.356 1.00 88.44 99 ASP A C 1
ATOM 741 O O . ASP A 1 99 ? 6.216 10.623 6.298 1.00 88.44 99 ASP A O 1
ATOM 745 N N . PRO A 1 100 ? 6.821 12.474 7.413 1.00 79.69 100 PRO A N 1
ATOM 746 C CA . PRO A 1 100 ? 7.332 13.173 6.225 1.00 79.69 100 PRO A CA 1
ATOM 747 C C . PRO A 1 100 ? 8.343 12.353 5.410 1.00 79.69 100 PRO A C 1
ATOM 749 O O . PRO A 1 100 ? 8.425 12.465 4.184 1.00 79.69 100 PRO A O 1
ATOM 752 N N . ASN A 1 101 ? 9.094 11.486 6.094 1.00 82.56 101 ASN A N 1
ATOM 753 C CA . ASN A 1 101 ? 10.124 10.646 5.493 1.00 82.56 101 ASN A CA 1
ATOM 754 C C . ASN A 1 101 ? 9.568 9.573 4.544 1.00 82.56 101 ASN A C 1
ATOM 756 O O . ASN A 1 101 ? 10.310 9.076 3.693 1.00 82.56 101 ASN A O 1
ATOM 760 N N . VAL A 1 102 ? 8.272 9.246 4.636 1.00 77.62 102 VAL A N 1
ATOM 761 C CA . VAL A 1 102 ? 7.605 8.267 3.761 1.00 77.62 102 VAL A CA 1
ATOM 762 C C . VAL A 1 102 ? 7.618 8.729 2.297 1.00 77.62 102 VAL A C 1
ATOM 764 O O . VAL A 1 102 ? 7.699 7.903 1.386 1.00 77.62 102 VAL A O 1
ATOM 767 N N . PHE A 1 103 ? 7.622 10.044 2.044 1.00 75.25 103 PHE A N 1
ATOM 768 C CA . PHE A 1 103 ? 7.518 10.600 0.692 1.00 75.25 103 PHE A CA 1
ATOM 769 C C . PHE A 1 103 ? 8.774 11.304 0.180 1.00 75.25 103 PHE A C 1
ATOM 771 O O . PHE A 1 103 ? 8.753 11.789 -0.951 1.00 75.25 103 PHE A O 1
ATOM 778 N N . SER A 1 104 ? 9.880 11.338 0.929 1.00 75.75 104 SER A N 1
ATOM 779 C CA . SER A 1 104 ? 11.057 12.157 0.583 1.00 75.75 104 SER A CA 1
ATOM 780 C C . SER A 1 104 ? 11.579 11.930 -0.842 1.00 75.75 104 SER A C 1
ATOM 782 O O . SER A 1 104 ? 11.964 12.874 -1.528 1.00 75.75 104 SER A O 1
ATOM 784 N N . ARG A 1 105 ? 11.540 10.686 -1.345 1.00 75.94 105 ARG A N 1
ATOM 785 C CA . ARG A 1 105 ? 11.918 10.373 -2.740 1.00 75.94 105 ARG A CA 1
ATOM 786 C C . ARG A 1 105 ? 10.842 10.775 -3.755 1.00 75.94 105 ARG A C 1
ATOM 788 O O . ARG A 1 105 ? 11.164 11.204 -4.861 1.00 75.94 105 ARG A O 1
ATOM 795 N N . SER A 1 106 ? 9.575 10.647 -3.379 1.00 81.44 106 SER A N 1
ATOM 796 C CA . SER A 1 106 ? 8.411 10.919 -4.227 1.00 81.44 106 SER A CA 1
ATOM 797 C C . SER A 1 106 ? 8.188 12.415 -4.449 1.00 81.44 106 SER A C 1
ATOM 799 O O . SER A 1 106 ? 7.766 12.805 -5.538 1.00 81.44 106 SER A O 1
ATOM 801 N N . VAL A 1 107 ? 8.533 13.263 -3.473 1.00 84.00 107 VAL A N 1
ATOM 802 C CA . VAL A 1 107 ? 8.412 14.729 -3.579 1.00 84.00 107 VAL A CA 1
ATOM 803 C C . VAL A 1 107 ? 9.164 15.260 -4.802 1.00 84.00 107 VAL A C 1
ATOM 805 O O . VAL A 1 107 ? 8.590 16.011 -5.589 1.00 84.00 107 VAL A O 1
ATOM 808 N N . ASN A 1 108 ? 10.394 14.794 -5.051 1.00 85.62 108 ASN A N 1
ATOM 809 C CA . ASN A 1 108 ? 11.159 15.186 -6.241 1.00 85.62 108 ASN A CA 1
ATOM 810 C C . ASN A 1 108 ? 10.469 14.782 -7.554 1.00 85.62 108 ASN A C 1
ATOM 812 O O . ASN A 1 108 ? 10.527 15.515 -8.544 1.00 85.62 108 ASN A O 1
ATOM 816 N N . VAL A 1 109 ? 9.800 13.627 -7.590 1.00 86.75 109 VAL A N 1
ATOM 817 C CA . VAL A 1 109 ? 9.053 13.168 -8.773 1.00 86.75 109 VAL A CA 1
ATOM 818 C C . VAL A 1 109 ? 7.839 14.063 -9.022 1.00 86.75 109 VAL A C 1
ATOM 820 O O . VAL A 1 109 ? 7.615 14.493 -10.156 1.00 86.75 109 VAL A O 1
ATOM 823 N N . VAL A 1 110 ? 7.074 14.365 -7.969 1.00 85.12 110 VAL A N 1
ATOM 824 C CA . VAL A 1 110 ? 5.880 15.220 -8.039 1.00 85.12 110 VAL A CA 1
ATOM 825 C C . VAL A 1 110 ? 6.259 16.637 -8.454 1.00 85.12 110 VAL A C 1
ATOM 827 O O . VAL A 1 110 ? 5.692 17.158 -9.414 1.00 85.12 110 VAL A O 1
ATOM 830 N N . PHE A 1 111 ? 7.269 17.221 -7.810 1.00 86.75 111 PHE A N 1
ATOM 831 C CA . PHE A 1 111 ? 7.780 18.546 -8.149 1.00 86.75 111 PHE A CA 1
ATOM 832 C C . PHE A 1 111 ? 8.191 18.632 -9.625 1.00 86.75 111 PHE A C 1
ATOM 834 O O . PHE A 1 111 ? 7.778 19.539 -10.347 1.00 86.75 111 PHE A O 1
ATOM 841 N N . ASN A 1 112 ? 8.928 17.634 -10.122 1.00 87.94 112 ASN A N 1
ATOM 842 C CA . ASN A 1 112 ? 9.321 17.579 -11.528 1.00 87.94 112 ASN A CA 1
ATOM 843 C C . ASN A 1 112 ? 8.129 17.446 -12.487 1.00 87.94 112 ASN A C 1
ATOM 845 O O . ASN A 1 112 ? 8.154 18.042 -13.565 1.00 87.94 112 ASN A O 1
ATOM 849 N N . LYS A 1 113 ? 7.089 16.684 -12.123 1.00 85.56 113 LYS A N 1
ATOM 850 C CA . LYS A 1 113 ? 5.848 16.595 -12.911 1.00 85.56 113 LYS A CA 1
ATOM 851 C C . LYS A 1 113 ? 5.118 17.935 -12.951 1.00 85.56 113 LYS A C 1
ATOM 853 O O . LYS A 1 113 ? 4.750 18.366 -14.038 1.00 85.56 113 LYS A O 1
ATOM 858 N N . MET A 1 114 ? 4.967 18.607 -11.808 1.00 86.19 114 MET A N 1
ATOM 859 C CA . MET A 1 114 ? 4.330 19.926 -11.727 1.00 86.19 114 MET A CA 1
ATOM 860 C C . MET A 1 114 ? 5.083 20.955 -12.567 1.00 86.19 114 MET A C 1
ATOM 862 O O . MET A 1 114 ? 4.475 21.617 -13.401 1.00 86.19 114 MET A O 1
ATOM 866 N N . ARG A 1 115 ? 6.414 21.010 -12.436 1.00 86.25 115 ARG A N 1
ATOM 867 C CA . ARG A 1 115 ? 7.271 21.891 -13.237 1.00 86.25 115 ARG A CA 1
ATOM 868 C C . ARG A 1 115 ? 7.118 21.645 -14.739 1.00 86.25 115 ARG A C 1
ATOM 870 O O . ARG A 1 115 ? 7.114 22.593 -15.510 1.00 86.25 115 ARG A O 1
ATOM 877 N N . LYS A 1 116 ? 7.015 20.386 -15.178 1.00 81.44 116 LYS A N 1
ATOM 878 C CA . LYS A 1 116 ? 6.802 20.044 -16.596 1.00 81.44 116 LYS A CA 1
ATOM 879 C C . LYS A 1 116 ? 5.385 20.359 -17.076 1.00 81.44 116 LYS A C 1
ATOM 881 O O . LYS A 1 116 ? 5.225 20.698 -18.238 1.00 81.44 116 LYS A O 1
ATOM 886 N N . ALA A 1 117 ? 4.383 20.257 -16.205 1.00 75.19 117 ALA A N 1
ATOM 887 C CA . ALA A 1 117 ? 3.003 20.609 -16.530 1.00 75.19 117 ALA A CA 1
ATOM 888 C C . ALA A 1 117 ? 2.807 22.128 -16.677 1.00 75.19 117 ALA A C 1
ATOM 890 O O . ALA A 1 117 ? 1.988 22.564 -17.480 1.00 75.19 117 ALA A O 1
ATOM 891 N N . THR A 1 118 ? 3.569 22.934 -15.933 1.00 63.28 118 THR A N 1
ATOM 892 C CA . THR A 1 118 ? 3.577 24.402 -16.052 1.00 63.28 118 THR A CA 1
ATOM 893 C C . THR A 1 118 ? 4.598 24.932 -17.062 1.00 63.28 118 THR A C 1
ATOM 895 O O . THR A 1 118 ? 4.496 26.085 -17.480 1.00 63.28 118 THR A O 1
ATOM 898 N N . TYR A 1 119 ? 5.559 24.112 -17.502 1.00 54.47 119 TYR A N 1
ATOM 899 C CA . TYR A 1 119 ? 6.50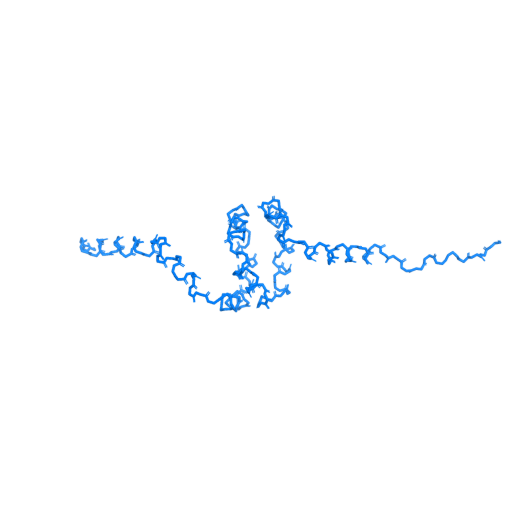7 24.469 -18.556 1.00 54.47 119 TYR A CA 1
ATOM 900 C C . TYR A 1 119 ? 5.797 24.553 -19.914 1.00 54.47 119 TYR A C 1
ATOM 902 O O . TYR A 1 119 ? 5.408 23.540 -20.491 1.00 54.47 119 TYR A O 1
ATOM 910 N N . ARG A 1 120 ? 5.663 25.775 -20.436 1.00 57.66 120 ARG A N 1
ATOM 911 C CA . ARG A 1 120 ? 5.306 26.056 -21.831 1.00 57.66 120 ARG A CA 1
ATOM 912 C C . ARG A 1 120 ? 6.600 26.282 -22.627 1.00 57.66 120 ARG A C 1
ATOM 914 O O . ARG A 1 120 ? 7.198 27.346 -22.473 1.00 57.66 120 ARG A O 1
ATOM 921 N N . PRO A 1 121 ? 7.069 25.332 -23.454 1.00 58.44 121 PRO A N 1
ATOM 922 C CA . PRO A 1 121 ? 8.149 25.621 -24.386 1.00 58.44 121 PRO A CA 1
ATOM 923 C C . PRO A 1 121 ? 7.608 26.556 -25.474 1.00 58.44 121 PRO A C 1
ATOM 925 O O . PRO A 1 121 ? 6.623 26.213 -26.122 1.00 58.44 121 PRO A O 1
ATOM 928 N N . GLY A 1 122 ? 8.237 27.719 -25.673 1.00 56.88 122 GLY A N 1
ATOM 929 C CA . GLY A 1 122 ? 7.998 28.544 -26.865 1.00 56.88 122 GLY A CA 1
ATOM 930 C C . GLY A 1 122 ? 7.373 29.928 -26.673 1.00 56.88 122 GLY A C 1
ATOM 931 O O . GLY A 1 122 ? 6.611 30.353 -27.530 1.00 56.88 122 GLY A O 1
ATOM 932 N N . LEU A 1 123 ? 7.730 30.684 -25.631 1.00 54.25 123 LEU A N 1
ATOM 933 C CA . LEU A 1 123 ? 7.810 32.143 -25.800 1.00 54.25 123 LEU A CA 1
ATOM 934 C C . LEU A 1 123 ? 9.245 32.491 -26.200 1.00 54.25 123 LEU A C 1
ATOM 936 O O . LEU A 1 123 ? 9.998 33.089 -25.438 1.00 54.25 123 LEU A O 1
ATOM 940 N N . THR A 1 124 ? 9.647 32.064 -27.398 1.00 54.53 124 THR A N 1
ATOM 941 C CA . THR A 1 124 ? 10.619 32.862 -28.141 1.00 54.53 124 THR A CA 1
ATOM 942 C C . THR A 1 124 ? 9.888 34.156 -28.448 1.00 54.53 124 THR A C 1
ATOM 944 O O . THR A 1 124 ? 8.943 34.157 -29.236 1.00 54.53 124 THR A O 1
ATOM 947 N N . VAL A 1 125 ? 10.253 35.228 -27.751 1.00 58.25 125 VAL A N 1
ATOM 948 C CA . VAL A 1 125 ? 9.926 36.577 -28.200 1.00 58.25 125 VAL A CA 1
ATOM 949 C C . VAL A 1 125 ? 10.532 36.667 -29.595 1.00 58.25 125 VAL A C 1
ATOM 951 O O . VAL A 1 125 ? 11.751 36.660 -29.735 1.00 58.25 125 VAL A O 1
ATOM 954 N N . THR A 1 126 ? 9.699 36.604 -30.629 1.00 56.44 126 THR A N 1
ATOM 955 C CA . THR A 1 126 ? 10.106 37.077 -31.946 1.00 56.44 126 THR A CA 1
ATOM 956 C C . THR A 1 126 ? 10.343 38.567 -31.758 1.00 56.44 126 THR A C 1
ATOM 958 O O . THR A 1 126 ? 9.398 39.325 -31.531 1.00 56.44 126 THR A O 1
ATOM 961 N N . GLU A 1 127 ? 11.616 38.952 -31.708 1.00 57.56 127 GLU A N 1
ATOM 962 C CA . GLU A 1 127 ? 12.055 40.333 -31.864 1.00 57.56 127 GLU A CA 1
ATOM 963 C C . GLU A 1 127 ? 11.679 40.778 -33.280 1.00 57.56 127 GLU A C 1
ATOM 965 O O . GLU A 1 127 ? 12.494 40.707 -34.187 1.00 57.56 127 GLU A O 1
ATOM 970 N N . ASP A 1 128 ? 10.427 41.192 -33.467 1.00 56.50 128 ASP A N 1
ATOM 971 C CA . ASP A 1 128 ? 9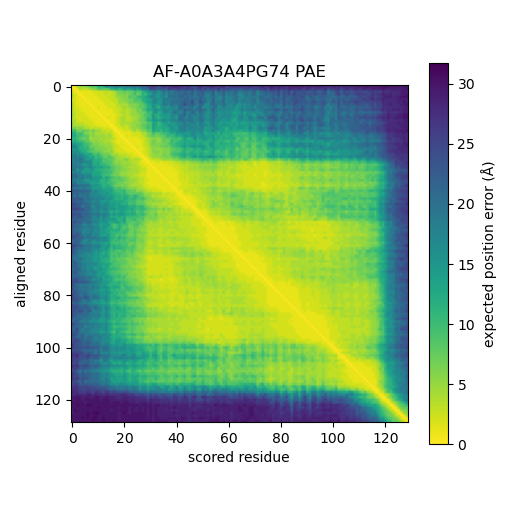.967 41.868 -34.677 1.00 56.50 128 ASP A CA 1
ATOM 972 C C . ASP A 1 128 ? 9.272 43.178 -34.269 1.00 56.50 128 ASP A C 1
ATOM 974 O O . ASP A 1 128 ? 8.046 43.236 -34.128 1.00 56.50 128 ASP A O 1
ATOM 978 N N . ALA A 1 129 ? 10.084 44.216 -34.038 1.00 47.12 129 ALA A N 1
ATOM 979 C CA . ALA A 1 129 ? 9.764 45.633 -34.246 1.00 47.12 129 ALA A CA 1
ATOM 980 C C . ALA A 1 129 ? 11.059 46.458 -34.303 1.00 47.12 129 ALA A C 1
ATOM 982 O O . ALA A 1 129 ? 11.821 46.420 -33.311 1.00 47.12 129 ALA A O 1
#

Secondary structure (DSSP, 8-state):
--HHHHHHHHHHHHHHT-HHHHHHHHHHS-HHHHHHHHHHTHHHHHHHGGGS-HHHHHHHHHH-HHHHHHHHTTS-HHHHHHHHHH-HHHHHHHHHHS-GGGSHHHHHHHHHHHHHHH-----------

Sequence (129 aa):
MSELQRRLGAIAGKMANNKALISGMMSAIDPKVVAEAVNDNKDLLIGTMSYLDPEIL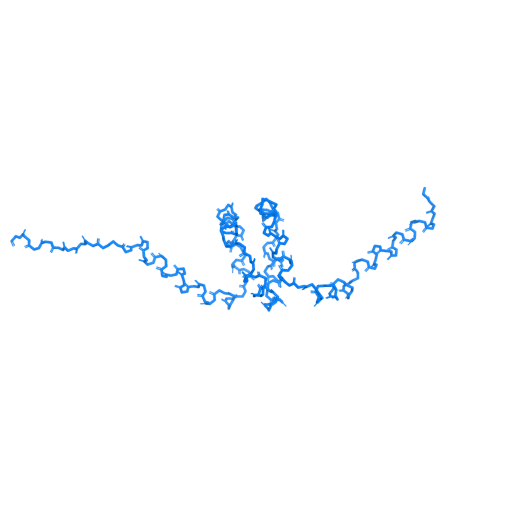AGIINSNPDFMAKMMRSLDAAAIAKAMNKNQRFVTQLIENTDPNVFSRSVNVVFNKMRKATYRPGLTVTEDA

pLDDT: mean 82.72, std 9.91, range [47.12, 93.12]

Foldseek 3Di:
DDPVVVVVVVVVVCCVPPPVNVVVVVVVDQLLVVQVVCQVVLVCLLVCLQVDDLLVVQVVCQVCVPSVVRNVVNHDPVSVVVSCVSNVVSVVSNCVNHDPVSCPVVVVVVVVVVCVVPDDPDPPPPPDD

Mean predicted aligned error: 11.07 Å

Nearest PDB structures (foldseek):
  5c22-assembly3_C  TM=1.990E-01  e=6.509E+00  Escherichia coli
  5c22-assembly4_D  TM=1.794E-01  e=5.509E+00  Escherichia coli
  5c21-assembly1_B  TM=1.899E-01  e=9.086E+00  Escherichia coli